Protein AF-A0A4V3H0F6-F1 (afdb_monomer)

Foldseek 3Di:
DDVVVVVVVVVVVPPPPPDPPPPVPPPPCPLVVQLCVLCVVVCVVFPVVPDDDPCRSVVRCVVCLVVGDPSNVVSNVD

Radius of gyration: 24.65 Å; Cα contacts (8 Å, |Δi|>4): 38; chains: 1; bounding box: 30×51×65 Å

Mean predicted aligned error: 13.12 Å

Solvent-accessible surface area (backbone atoms only — not comparable to full-atom values): 4918 Å² total; per-residue (Å²): 139,62,71,68,62,58,53,58,60,55,59,67,68,70,71,74,82,78,65,82,83,71,70,79,78,64,61,88,54,59,65,59,52,50,34,52,62,47,29,45,66,50,36,58,75,77,39,68,86,55,66,82,64,94,59,46,56,59,56,50,51,58,76,40,48,93,75,44,53,72,58,26,24,53,60,71,75,96

Secondary structure (DSSP, 8-state):
--HHHHHHHHHHHTTS-----------TTHHHHHHHHHTHHHHHHH-TTPPSSTTHHHHHHHHTTTTS-HHHHHHHT-

pLDDT: mean 78.68, std 18.71, range [46.28, 96.62]

Structure (mmCIF, N/CA/C/O backbone):
data_AF-A0A4V3H0F6-F1
#
_entry.id   AF-A0A4V3H0F6-F1
#
loop_
_atom_site.group_PDB
_atom_site.id
_atom_site.type_symbol
_atom_site.label_atom_id
_atom_site.label_alt_id
_atom_site.label_comp_id
_atom_site.label_asym_id
_atom_site.label_entity_id
_atom_site.label_seq_id
_atom_site.pdbx_PDB_ins_code
_atom_site.Cartn_x
_atom_site.Cartn_y
_atom_site.Cartn_z
_atom_site.occupancy
_atom_site.B_iso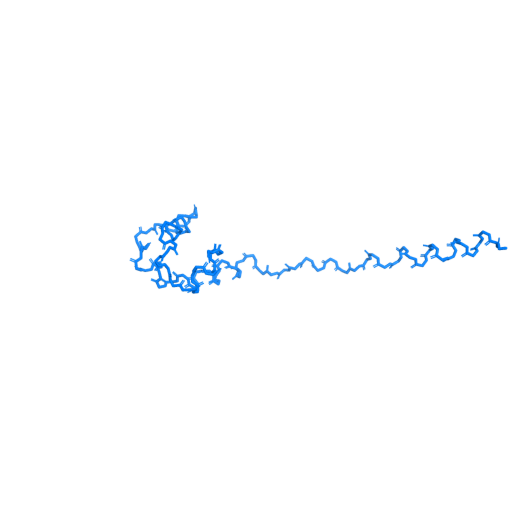_or_equiv
_atom_site.auth_seq_id
_atom_site.auth_comp_id
_atom_site.auth_asym_id
_atom_site.auth_atom_id
_atom_site.pdbx_PDB_model_num
ATOM 1 N N . MET A 1 1 ? 8.458 39.610 -52.581 1.00 50.72 1 MET A N 1
ATOM 2 C CA . MET A 1 1 ? 8.724 38.562 -51.571 1.00 50.72 1 MET A CA 1
ATOM 3 C C . MET A 1 1 ? 9.072 37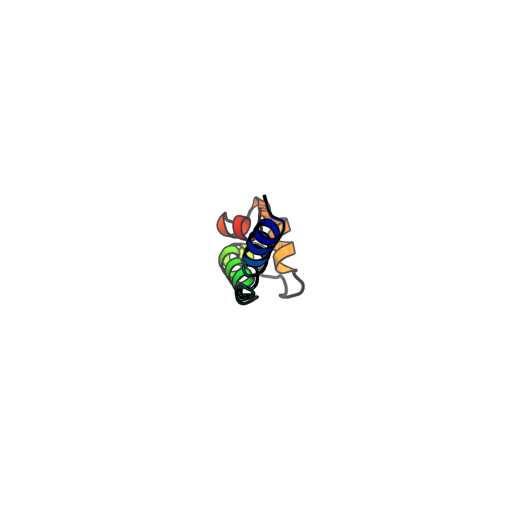.261 -52.274 1.00 50.72 1 MET A C 1
ATOM 5 O O . MET A 1 1 ? 8.267 36.751 -53.042 1.00 50.72 1 MET A O 1
ATOM 9 N N . ASN A 1 2 ? 10.294 36.778 -52.084 1.00 46.28 2 ASN A N 1
ATOM 10 C CA . ASN A 1 2 ? 10.885 35.628 -52.766 1.00 46.28 2 ASN A CA 1
ATOM 11 C C . ASN A 1 2 ? 10.659 34.339 -51.958 1.00 46.28 2 ASN A C 1
ATOM 13 O O . ASN A 1 2 ? 10.902 34.286 -50.754 1.00 46.28 2 ASN A O 1
ATOM 17 N N . LYS A 1 3 ? 10.177 33.284 -52.634 1.00 48.53 3 LYS A N 1
ATOM 18 C CA . LYS A 1 3 ? 9.815 31.989 -52.023 1.00 48.53 3 LYS A CA 1
ATOM 19 C C . LYS A 1 3 ? 10.972 31.354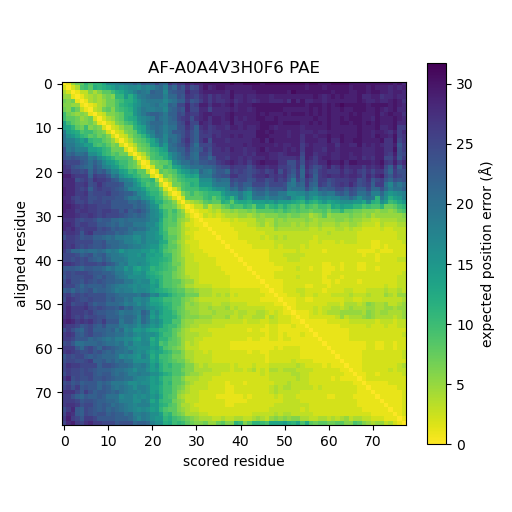 -51.239 1.00 48.53 3 LYS A C 1
ATOM 21 O O . LYS A 1 3 ? 10.740 30.630 -50.281 1.00 48.53 3 LYS A O 1
ATOM 26 N N . THR A 1 4 ? 12.209 31.688 -51.591 1.00 52.78 4 THR A N 1
ATOM 27 C CA . THR A 1 4 ? 13.437 31.284 -50.898 1.00 52.78 4 THR A CA 1
ATOM 28 C C . THR A 1 4 ? 13.487 31.727 -49.433 1.00 52.78 4 THR A C 1
ATOM 30 O O . THR A 1 4 ? 13.957 30.961 -48.595 1.00 52.78 4 THR A O 1
ATOM 33 N N . THR A 1 5 ? 12.938 32.896 -49.085 1.00 52.75 5 THR A N 1
ATOM 34 C CA . THR A 1 5 ? 12.882 33.373 -47.690 1.00 52.75 5 THR A CA 1
ATOM 35 C C . THR A 1 5 ? 11.828 32.626 -46.866 1.00 52.75 5 THR A C 1
ATOM 37 O O . THR A 1 5 ? 12.026 32.408 -45.675 1.00 52.75 5 THR A O 1
ATOM 40 N N . LEU A 1 6 ? 10.746 32.154 -47.504 1.00 55.09 6 LEU A N 1
ATOM 41 C CA . LEU A 1 6 ? 9.747 31.280 -46.869 1.00 55.09 6 LEU A CA 1
ATOM 42 C C . LEU A 1 6 ? 10.331 29.897 -46.537 1.00 55.09 6 LEU A C 1
ATOM 44 O O . LEU A 1 6 ? 10.084 29.376 -45.453 1.00 55.09 6 LEU A O 1
ATOM 48 N N . TYR A 1 7 ? 11.147 29.322 -47.428 1.00 54.31 7 TYR A N 1
ATOM 49 C CA . TYR A 1 7 ? 11.780 28.019 -47.185 1.00 54.31 7 TYR A CA 1
ATOM 50 C C . TYR A 1 7 ? 12.872 28.070 -46.104 1.00 54.31 7 TYR A C 1
ATOM 52 O O . TYR A 1 7 ? 13.008 27.121 -45.333 1.00 54.31 7 TYR A O 1
ATOM 60 N N . ALA A 1 8 ? 13.605 29.183 -45.994 1.00 51.69 8 ALA A N 1
ATOM 61 C CA . ALA A 1 8 ? 14.641 29.360 -44.974 1.00 51.69 8 ALA A CA 1
ATOM 62 C C . A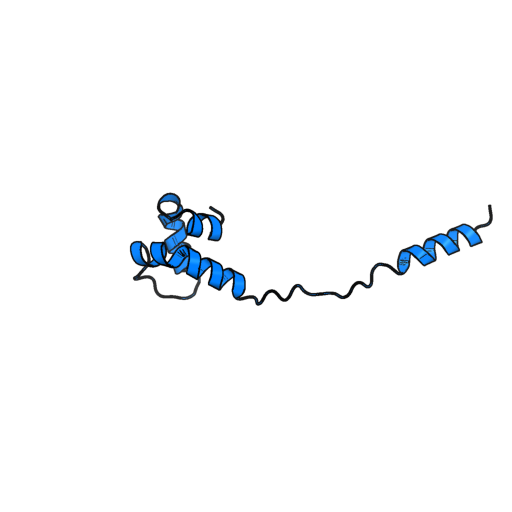LA A 1 8 ? 14.070 29.442 -43.544 1.00 51.69 8 ALA A C 1
ATOM 64 O O . ALA A 1 8 ? 14.666 28.903 -42.614 1.00 51.69 8 ALA A O 1
ATOM 65 N N . LEU A 1 9 ? 12.891 30.052 -43.367 1.00 54.28 9 LEU A N 1
ATOM 66 C CA . LEU A 1 9 ? 12.199 30.099 -42.071 1.00 54.28 9 LEU A CA 1
ATOM 67 C C . LEU A 1 9 ? 11.598 28.740 -41.677 1.00 54.28 9 LEU A C 1
ATOM 69 O O . LEU A 1 9 ? 11.572 28.400 -40.497 1.00 54.28 9 LEU A O 1
ATOM 73 N N . ALA A 1 10 ? 11.168 27.936 -42.653 1.00 53.41 10 ALA A N 1
ATOM 74 C CA . ALA A 1 10 ? 10.630 26.600 -42.399 1.00 53.41 10 ALA A CA 1
ATOM 75 C C . ALA A 1 10 ? 11.710 25.593 -41.955 1.00 53.41 10 ALA A C 1
ATOM 77 O O . ALA A 1 10 ? 11.435 24.728 -41.127 1.00 53.41 10 ALA A O 1
ATOM 78 N N . ALA A 1 11 ? 12.947 25.720 -42.448 1.00 51.62 11 ALA A N 1
ATOM 79 C CA . ALA A 1 11 ? 14.037 24.804 -42.097 1.00 51.62 11 ALA A CA 1
ATOM 80 C C . ALA A 1 11 ? 14.539 24.974 -40.648 1.00 51.62 11 ALA A C 1
ATOM 82 O O . ALA A 1 11 ? 14.941 23.998 -40.019 1.00 51.62 11 ALA A O 1
ATOM 83 N N . VAL A 1 12 ? 14.464 26.187 -40.086 1.00 53.44 12 VAL A N 1
ATOM 84 C CA . VAL A 1 12 ? 14.884 26.468 -38.697 1.00 53.44 12 VAL A CA 1
ATOM 85 C C . VAL A 1 12 ? 13.884 25.917 -37.666 1.00 53.44 12 VAL A C 1
ATOM 87 O O . VAL A 1 12 ? 14.264 25.615 -36.538 1.00 53.44 12 VAL A O 1
ATOM 90 N N . ALA A 1 13 ? 12.620 25.705 -38.050 1.00 54.09 13 ALA A N 1
ATOM 91 C CA . ALA A 1 13 ? 11.588 25.163 -37.161 1.00 54.09 13 ALA A CA 1
ATOM 92 C C . ALA A 1 13 ? 11.654 23.631 -36.982 1.00 54.09 13 ALA A C 1
ATOM 94 O O . ALA A 1 13 ? 11.120 23.104 -36.008 1.00 54.09 13 ALA A O 1
ATOM 95 N N . LEU A 1 14 ? 12.324 22.903 -37.883 1.00 51.56 14 LEU A N 1
ATOM 96 C CA . LEU A 1 14 ? 12.397 21.434 -37.852 1.00 51.56 14 LEU A CA 1
ATOM 97 C C . LEU A 1 14 ? 13.558 20.867 -37.014 1.00 51.56 14 LEU A C 1
ATOM 99 O O . LEU A 1 14 ? 13.643 19.654 -36.844 1.00 51.56 14 LEU A O 1
ATOM 1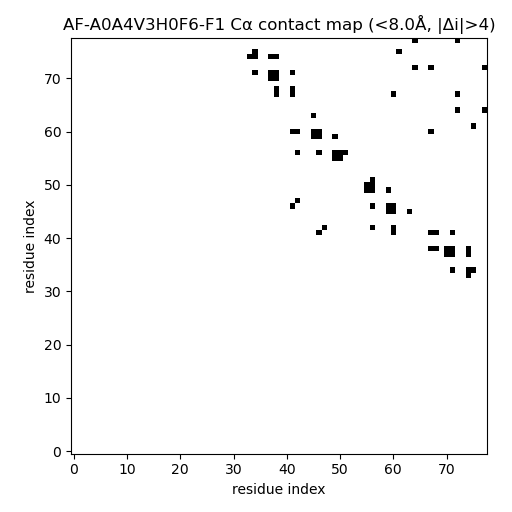03 N N . ALA A 1 15 ? 14.424 21.712 -36.446 1.00 55.66 15 ALA A N 1
ATOM 104 C CA . ALA A 1 15 ? 15.605 21.276 -35.689 1.00 55.66 15 ALA A CA 1
ATOM 105 C C . ALA A 1 15 ? 15.428 21.247 -34.151 1.00 55.66 15 ALA A C 1
ATOM 107 O O . ALA A 1 15 ? 16.368 20.911 -33.438 1.00 55.66 15 ALA A O 1
ATOM 108 N N . LEU A 1 16 ? 14.245 21.573 -33.614 1.00 54.75 16 LEU A N 1
ATOM 109 C CA . LEU A 1 16 ? 14.012 21.713 -32.161 1.00 54.75 16 LEU A CA 1
ATOM 110 C C . LEU A 1 16 ? 13.324 20.508 -31.485 1.00 54.75 16 LEU A C 1
ATOM 112 O O . LEU A 1 16 ? 13.056 20.556 -30.289 1.00 54.75 16 LEU A O 1
ATOM 116 N N . ALA A 1 17 ? 13.055 19.415 -32.207 1.00 55.81 17 ALA A N 1
ATOM 117 C CA . ALA A 1 17 ? 12.319 18.257 -31.676 1.00 55.81 17 ALA A CA 1
ATOM 118 C C . ALA A 1 17 ? 13.189 17.026 -31.344 1.00 55.81 17 ALA A C 1
ATOM 120 O O . ALA A 1 17 ? 12.660 15.935 -31.153 1.00 55.81 17 ALA A O 1
ATOM 121 N N . ALA A 1 18 ? 14.511 17.179 -31.249 1.00 55.50 18 ALA A N 1
ATOM 122 C CA . ALA A 1 18 ? 15.413 16.142 -30.741 1.00 55.50 18 ALA A CA 1
ATOM 123 C C . ALA A 1 18 ? 15.928 16.516 -29.341 1.00 55.50 18 ALA A C 1
ATOM 125 O O . ALA A 1 18 ? 17.128 16.647 -29.111 1.00 55.50 18 ALA A O 1
ATOM 126 N N . GLY A 1 19 ? 15.011 16.732 -28.393 1.00 60.91 19 GLY A N 1
ATOM 127 C CA . GLY A 1 19 ? 15.372 16.684 -26.974 1.00 60.91 19 GLY A CA 1
ATOM 128 C C . GLY A 1 19 ? 15.746 15.244 -26.602 1.00 60.91 19 GLY A C 1
ATOM 129 O O . GLY A 1 19 ? 15.176 14.317 -27.188 1.00 60.91 19 GLY A O 1
ATOM 130 N N . PRO A 1 20 ? 16.679 15.004 -25.659 1.00 53.62 20 PRO A N 1
ATOM 131 C CA . PRO A 1 20 ? 16.928 13.645 -25.219 1.00 53.62 20 PRO A CA 1
ATOM 132 C C . PRO A 1 20 ? 15.608 13.129 -24.656 1.00 53.62 20 PRO A C 1
ATOM 134 O O . PRO A 1 20 ? 14.988 13.774 -23.806 1.00 53.62 20 PRO A O 1
ATOM 137 N N . ALA A 1 21 ? 15.165 11.974 -25.143 1.00 56.19 21 ALA A N 1
ATOM 138 C CA . ALA A 1 21 ? 14.153 11.187 -24.472 1.00 56.19 21 ALA A CA 1
ATOM 139 C C . ALA A 1 21 ? 14.744 10.742 -23.128 1.00 56.19 21 ALA A C 1
ATOM 141 O O . ALA A 1 21 ? 15.168 9.602 -22.960 1.00 56.19 21 ALA A O 1
ATOM 142 N N . ALA A 1 22 ? 14.797 11.653 -22.154 1.00 55.88 22 ALA A N 1
ATOM 143 C CA . ALA A 1 22 ? 14.810 11.285 -20.759 1.00 55.88 22 ALA A CA 1
ATOM 144 C C . ALA A 1 22 ? 13.443 10.646 -20.516 1.00 55.88 22 ALA A C 1
ATOM 146 O O . ALA A 1 22 ? 12.490 11.282 -20.063 1.00 55.88 22 ALA A O 1
ATOM 147 N N . ALA A 1 23 ? 13.339 9.368 -20.892 1.00 56.12 23 ALA A N 1
ATOM 148 C CA . ALA A 1 23 ? 12.459 8.443 -20.222 1.00 56.12 23 ALA A CA 1
ATOM 149 C C . ALA A 1 23 ? 12.681 8.734 -18.744 1.00 56.12 23 ALA A C 1
ATOM 151 O O . ALA A 1 23 ? 13.795 8.597 -18.243 1.00 56.12 23 ALA A O 1
ATOM 152 N N . GLN A 1 24 ? 11.668 9.297 -18.099 1.00 55.19 24 GLN A N 1
ATOM 153 C CA . GLN A 1 24 ? 11.731 9.662 -16.700 1.00 55.19 24 GLN A CA 1
ATOM 154 C C . GLN A 1 24 ? 11.898 8.345 -15.948 1.00 55.19 24 GLN A C 1
ATOM 156 O O . GLN A 1 24 ? 10.920 7.674 -15.624 1.00 55.19 24 GLN A O 1
ATOM 161 N N . THR A 1 25 ? 13.143 7.927 -15.733 1.00 55.78 25 THR A N 1
ATOM 162 C CA . THR A 1 25 ? 13.502 6.753 -14.948 1.00 55.78 25 THR A CA 1
ATOM 163 C C . THR A 1 25 ? 13.319 7.120 -13.485 1.00 55.78 25 THR A C 1
ATOM 165 O O . THR A 1 25 ? 14.262 7.133 -12.701 1.00 55.78 25 THR A O 1
ATOM 168 N N . ALA A 1 26 ? 12.088 7.450 -13.097 1.00 58.94 26 ALA A N 1
ATOM 169 C CA . ALA A 1 26 ? 11.685 7.178 -11.737 1.00 58.94 26 ALA A CA 1
ATOM 170 C C . ALA A 1 26 ? 11.724 5.648 -11.610 1.00 58.94 26 ALA A C 1
ATOM 172 O O . ALA A 1 26 ? 11.093 4.970 -12.430 1.00 58.94 26 ALA A O 1
ATOM 173 N N . PRO A 1 27 ? 12.474 5.077 -10.652 1.00 63.19 27 PRO A N 1
ATOM 174 C CA . PRO A 1 27 ? 12.466 3.637 -10.468 1.00 63.19 27 PRO A CA 1
ATOM 175 C C . PRO A 1 27 ? 11.014 3.207 -10.263 1.00 63.19 27 PRO A C 1
ATOM 177 O O . PRO A 1 27 ? 10.305 3.776 -9.430 1.00 63.19 27 PRO A O 1
ATOM 180 N N . ALA A 1 28 ? 10.558 2.229 -11.050 1.00 63.03 28 ALA A N 1
ATOM 181 C CA . ALA A 1 28 ? 9.160 1.794 -11.092 1.00 63.03 28 ALA A CA 1
ATOM 182 C C . ALA A 1 28 ? 8.604 1.365 -9.711 1.00 63.03 28 ALA A C 1
ATOM 184 O O . ALA A 1 28 ? 7.393 1.280 -9.535 1.00 63.03 28 ALA A O 1
ATOM 185 N N . GLY A 1 29 ? 9.474 1.158 -8.713 1.00 67.56 29 GLY A N 1
ATOM 186 C CA . GLY A 1 29 ? 9.119 0.872 -7.322 1.00 67.56 29 GLY A CA 1
ATOM 187 C C . GLY A 1 29 ? 8.893 2.090 -6.417 1.00 67.56 29 GLY A C 1
ATOM 188 O O . GLY A 1 29 ? 8.141 1.971 -5.456 1.00 67.56 29 GLY A O 1
ATOM 189 N N . ALA A 1 30 ? 9.432 3.277 -6.727 1.00 75.06 30 ALA A N 1
ATOM 190 C CA . ALA A 1 30 ? 9.412 4.413 -5.792 1.00 75.06 30 ALA A CA 1
ATOM 191 C C . ALA A 1 30 ? 7.995 4.814 -5.351 1.00 75.06 30 ALA A C 1
ATOM 193 O O . ALA A 1 30 ? 7.764 5.118 -4.182 1.00 75.06 30 ALA A O 1
ATOM 194 N N . LYS A 1 31 ? 7.024 4.759 -6.272 1.00 77.19 31 LYS A N 1
ATOM 195 C CA . LYS A 1 31 ? 5.615 5.034 -5.955 1.00 77.19 31 LYS A CA 1
ATOM 196 C C . LYS A 1 31 ? 4.999 3.950 -5.066 1.00 77.19 31 LYS A C 1
ATOM 198 O O . LYS A 1 31 ? 4.272 4.263 -4.129 1.00 77.19 31 LYS A O 1
ATOM 203 N N . ALA A 1 32 ? 5.315 2.684 -5.331 1.00 81.62 32 ALA A N 1
ATOM 204 C CA . ALA A 1 32 ? 4.816 1.562 -4.543 1.00 81.62 32 ALA A CA 1
ATOM 205 C C . ALA A 1 32 ? 5.398 1.564 -3.122 1.00 81.62 32 ALA A C 1
ATOM 207 O O . ALA A 1 32 ? 4.683 1.281 -2.163 1.00 81.62 32 ALA A O 1
ATOM 208 N N . ASP A 1 33 ? 6.673 1.915 -2.963 1.00 86.81 33 ASP A N 1
ATOM 209 C CA . ASP A 1 33 ? 7.316 1.996 -1.651 1.00 86.81 33 ASP A CA 1
ATOM 210 C C . ASP A 1 33 ? 6.826 3.199 -0.841 1.00 86.81 33 ASP A C 1
ATOM 212 O O . ASP A 1 33 ? 6.603 3.070 0.365 1.00 86.81 33 ASP A O 1
ATOM 216 N N . ALA A 1 34 ? 6.577 4.338 -1.496 1.00 88.31 34 ALA A N 1
ATOM 217 C CA . ALA A 1 34 ? 5.922 5.482 -0.868 1.00 88.31 34 ALA A CA 1
ATOM 218 C C . ALA A 1 34 ? 4.515 5.117 -0.365 1.00 88.31 34 ALA A C 1
ATOM 220 O O . ALA A 1 34 ? 4.195 5.389 0.791 1.00 88.31 34 ALA A O 1
ATOM 221 N N . MET A 1 35 ? 3.715 4.419 -1.179 1.00 90.94 35 MET A N 1
ATOM 222 C CA . MET A 1 35 ? 2.383 3.953 -0.780 1.00 90.94 35 MET A CA 1
ATOM 223 C C . MET A 1 35 ? 2.448 2.971 0.397 1.00 90.94 35 MET A C 1
ATOM 225 O O . MET A 1 35 ? 1.715 3.125 1.369 1.00 90.94 35 MET A O 1
ATOM 229 N N . LYS A 1 36 ? 3.361 1.989 0.361 1.00 90.44 36 LYS A N 1
ATOM 230 C C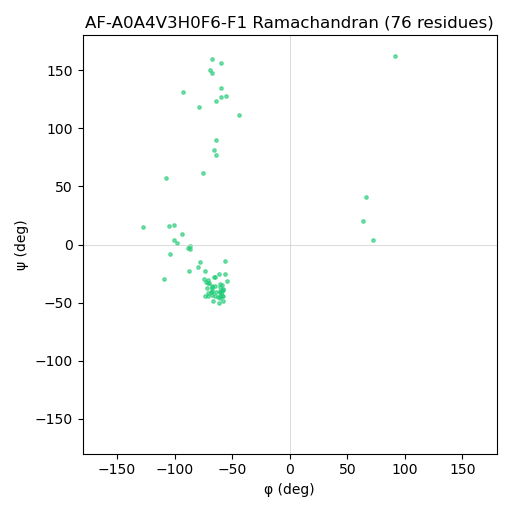A . LYS A 1 36 ? 3.557 1.050 1.483 1.00 90.44 36 LYS A CA 1
ATOM 231 C C . LYS A 1 36 ? 3.932 1.768 2.777 1.00 90.44 36 LYS A C 1
ATOM 233 O O . LYS A 1 36 ? 3.471 1.364 3.838 1.00 90.44 36 LYS A O 1
ATOM 238 N N . LYS A 1 37 ? 4.786 2.796 2.705 1.00 94.00 37 LYS A N 1
ATOM 239 C CA . LYS A 1 37 ? 5.176 3.595 3.875 1.00 94.00 37 LYS A CA 1
ATOM 240 C C . LYS A 1 37 ? 3.992 4.392 4.417 1.00 94.00 37 LYS A C 1
ATOM 242 O O . LYS A 1 37 ? 3.742 4.312 5.614 1.00 94.00 37 LYS A O 1
ATOM 247 N N . ALA A 1 38 ? 3.265 5.091 3.546 1.00 95.50 38 ALA A N 1
ATOM 248 C CA . ALA A 1 38 ? 2.102 5.893 3.920 1.00 95.50 38 ALA A CA 1
ATOM 249 C C . ALA A 1 38 ? 0.991 5.044 4.557 1.00 95.50 38 ALA A C 1
ATOM 251 O O . ALA A 1 38 ? 0.407 5.438 5.555 1.00 95.50 38 ALA A O 1
ATOM 252 N N . CYS A 1 39 ? 0.753 3.846 4.022 1.00 96.00 39 CYS A N 1
ATOM 253 C CA . CYS A 1 39 ? -0.308 2.948 4.474 1.00 96.00 39 CYS A CA 1
ATOM 254 C C . CYS A 1 39 ? 0.130 1.919 5.519 1.00 96.00 39 CYS A C 1
ATOM 256 O O . CYS A 1 39 ? -0.622 0.990 5.798 1.00 96.00 39 CYS A O 1
ATOM 258 N N . LYS A 1 40 ? 1.347 2.008 6.073 1.00 95.19 40 LYS A N 1
ATOM 259 C CA . LYS A 1 40 ? 1.886 0.956 6.951 1.00 95.19 40 LYS A CA 1
ATOM 260 C C . LYS A 1 40 ? 1.019 0.744 8.192 1.00 95.19 40 LYS A C 1
ATOM 262 O O . LYS A 1 40 ? 0.776 -0.396 8.578 1.00 95.19 40 LYS A O 1
ATOM 267 N N . GLU A 1 41 ? 0.591 1.830 8.821 1.00 96.19 41 GLU A N 1
ATOM 268 C CA . GLU A 1 41 ? -0.162 1.787 10.075 1.00 96.19 41 GLU A CA 1
ATOM 269 C C . GLU A 1 41 ? -1.605 1.321 9.843 1.00 96.19 41 GLU A C 1
ATOM 271 O O . GLU A 1 41 ? -2.074 0.402 10.515 1.00 96.19 41 GLU A O 1
A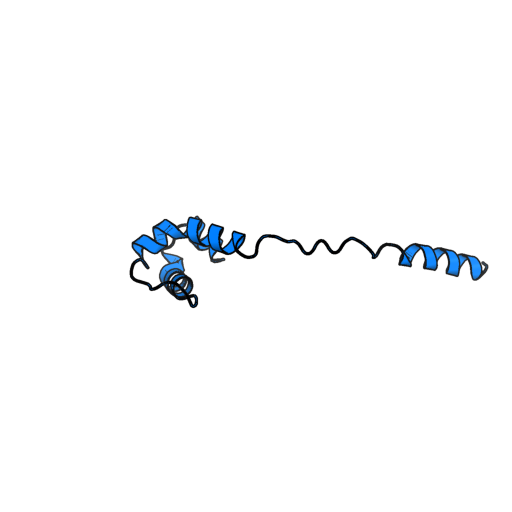TOM 276 N N . ASP A 1 42 ? -2.253 1.849 8.801 1.00 96.25 42 ASP A N 1
ATOM 277 C CA . ASP A 1 42 ? -3.575 1.400 8.356 1.00 96.25 42 ASP A CA 1
ATOM 278 C C . ASP A 1 42 ? -3.565 -0.075 7.937 1.00 96.25 42 ASP A C 1
ATOM 280 O O . ASP A 1 42 ? -4.447 -0.848 8.309 1.00 96.25 42 ASP A O 1
ATOM 284 N N . TYR A 1 43 ? -2.519 -0.514 7.232 1.00 95.88 43 TYR A N 1
ATOM 285 C CA . TYR A 1 43 ? -2.331 -1.920 6.896 1.00 95.88 43 TYR A CA 1
ATOM 286 C C . TYR A 1 43 ? -2.285 -2.792 8.151 1.00 95.88 43 TYR A C 1
ATOM 288 O O . TYR A 1 43 ? -2.918 -3.843 8.175 1.00 95.88 43 TYR A O 1
ATOM 296 N N . GLN A 1 44 ? -1.566 -2.382 9.200 1.00 95.81 44 GLN A N 1
ATOM 297 C CA . GLN A 1 44 ? -1.511 -3.179 10.425 1.00 95.81 44 GLN A CA 1
ATOM 298 C C . GLN A 1 44 ? -2.853 -3.228 11.160 1.00 95.81 44 GLN A C 1
ATOM 300 O O . GLN A 1 44 ? -3.200 -4.284 11.691 1.00 95.81 44 GLN A O 1
ATOM 305 N N . ARG A 1 45 ? -3.614 -2.126 11.155 1.00 96.12 45 ARG A N 1
ATOM 306 C CA . ARG A 1 45 ? -4.933 -2.051 11.803 1.00 96.12 45 ARG A CA 1
ATOM 307 C C . ARG A 1 45 ? -6.000 -2.860 11.072 1.00 96.12 45 ARG A C 1
ATOM 309 O O . ARG A 1 45 ? -6.758 -3.566 11.729 1.00 96.12 45 ARG A O 1
ATOM 316 N N . PHE A 1 46 ? -6.050 -2.771 9.745 1.00 95.69 46 PHE A N 1
ATOM 317 C CA . PHE A 1 46 ? -7.172 -3.300 8.960 1.00 95.69 46 PHE A CA 1
ATOM 318 C C . PHE A 1 46 ? -6.820 -4.544 8.137 1.00 95.69 46 PHE A C 1
ATOM 320 O O . PHE A 1 46 ? -7.669 -5.397 7.899 1.00 95.69 46 PHE A O 1
ATOM 327 N N . CYS A 1 47 ? -5.564 -4.679 7.705 1.00 96.31 47 CYS A N 1
ATOM 328 C CA . CYS A 1 47 ? -5.171 -5.617 6.650 1.00 96.31 47 CYS A CA 1
ATOM 329 C C . CYS A 1 47 ? -4.009 -6.554 7.035 1.00 96.31 47 CYS A C 1
ATOM 331 O O . CYS A 1 47 ? -3.438 -7.195 6.154 1.00 96.31 47 CYS A O 1
ATOM 333 N N . SER A 1 48 ? -3.648 -6.677 8.318 1.00 95.19 48 SER A N 1
ATOM 334 C CA . SER A 1 48 ? -2.452 -7.419 8.767 1.00 95.19 48 SER A CA 1
ATOM 335 C C . SER A 1 48 ? -2.457 -8.913 8.416 1.00 95.19 48 SER A C 1
ATOM 337 O O . SER A 1 48 ? -1.389 -9.503 8.251 1.00 95.19 48 SER A O 1
ATOM 339 N N . GLY A 1 49 ? -3.640 -9.513 8.247 1.00 94.94 49 GLY A N 1
ATOM 340 C CA . GLY A 1 49 ? -3.821 -10.898 7.797 1.00 94.94 49 GLY A CA 1
ATOM 341 C 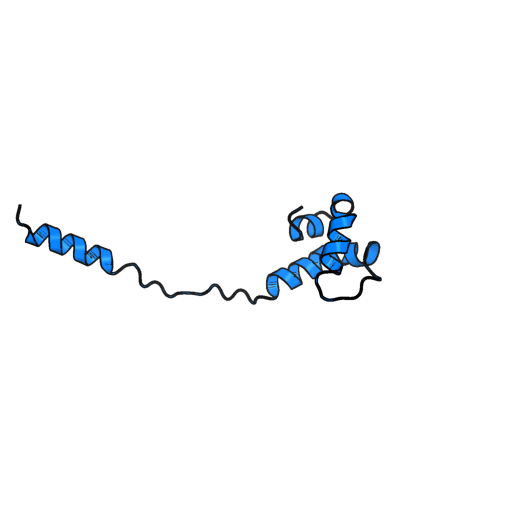C . GLY A 1 49 ? -3.861 -11.086 6.274 1.00 94.94 49 GLY A C 1
ATOM 342 O O . GLY A 1 49 ? -4.002 -12.213 5.797 1.00 94.94 49 GLY A O 1
ATOM 343 N N . VAL A 1 50 ? -3.764 -10.013 5.484 1.00 95.56 50 VAL A N 1
ATOM 344 C CA . VAL A 1 50 ? -3.856 -10.091 4.022 1.00 95.56 50 VAL A CA 1
ATOM 345 C C . VAL A 1 50 ? -2.531 -10.569 3.446 1.00 95.56 50 VAL A C 1
ATOM 347 O O . VAL A 1 50 ? -1.503 -9.902 3.547 1.00 95.56 50 VAL A O 1
ATOM 350 N N . MET A 1 51 ? -2.559 -11.714 2.767 1.00 93.50 51 MET A N 1
ATOM 351 C CA . MET A 1 51 ? -1.377 -12.212 2.072 1.00 93.50 51 MET A CA 1
ATOM 352 C C . MET A 1 51 ? -0.892 -11.212 1.000 1.00 93.50 51 MET A C 1
ATOM 354 O O . MET A 1 51 ? -1.692 -10.736 0.183 1.00 93.50 51 MET A O 1
ATOM 358 N N . PRO A 1 52 ? 0.422 -10.941 0.928 1.00 89.44 52 PRO A N 1
ATOM 359 C CA . PRO A 1 52 ? 0.987 -9.999 -0.031 1.00 89.44 52 PRO A CA 1
ATOM 360 C C . PRO A 1 52 ? 0.880 -10.489 -1.482 1.00 89.44 52 PRO A C 1
ATOM 362 O O . PRO A 1 52 ? 0.735 -11.680 -1.760 1.00 89.44 52 PRO A O 1
ATOM 365 N N . GLY A 1 53 ? 0.975 -9.552 -2.429 1.00 89.88 53 GLY A N 1
ATOM 366 C CA . GLY A 1 53 ? 0.925 -9.826 -3.869 1.00 89.88 53 GLY A CA 1
ATOM 367 C C . GLY A 1 53 ? -0.480 -9.761 -4.478 1.00 89.88 53 GLY A C 1
ATOM 368 O O . GLY A 1 53 ? -1.494 -9.778 -3.776 1.00 89.88 53 GLY A O 1
ATOM 369 N N . GLY A 1 54 ? -0.526 -9.633 -5.808 1.00 91.38 54 GLY A N 1
ATOM 370 C CA . GLY A 1 54 ? -1.773 -9.597 -6.584 1.00 91.38 54 GLY A CA 1
ATOM 371 C C . GLY A 1 54 ? -2.695 -8.410 -6.280 1.00 91.38 54 GLY A C 1
ATOM 372 O O . GLY A 1 54 ? -3.890 -8.501 -6.512 1.00 91.38 54 GLY A O 1
ATOM 373 N N . GLY A 1 55 ? -2.182 -7.325 -5.691 1.00 91.81 55 GLY A N 1
ATOM 374 C CA . GLY A 1 55 ? -2.991 -6.147 -5.348 1.00 91.81 55 GLY A CA 1
ATOM 375 C C . GLY A 1 55 ? -3.949 -6.326 -4.161 1.00 91.81 55 GLY A C 1
ATOM 376 O O . GLY A 1 55 ? -4.661 -5.386 -3.824 1.00 91.81 55 GLY A O 1
ATOM 377 N N . ARG A 1 56 ? -3.940 -7.477 -3.472 1.00 95.12 56 ARG A N 1
ATOM 378 C CA . ARG A 1 56 ? -4.876 -7.782 -2.369 1.00 95.12 56 ARG A CA 1
ATOM 379 C C . ARG A 1 56 ? -4.829 -6.773 -1.224 1.00 95.12 56 ARG A C 1
ATOM 381 O O . ARG A 1 56 ? -5.865 -6.391 -0.696 1.00 95.12 56 ARG A O 1
ATOM 388 N N . ILE A 1 57 ? -3.631 -6.304 -0.879 1.00 93.75 57 ILE A N 1
ATOM 389 C CA . ILE A 1 57 ? -3.448 -5.286 0.163 1.00 93.75 57 ILE A CA 1
ATOM 390 C C . ILE A 1 57 ? -4.106 -3.963 -0.245 1.00 93.75 57 ILE A C 1
ATOM 392 O O . ILE A 1 57 ? -4.761 -3.336 0.578 1.00 93.75 57 ILE A O 1
ATOM 396 N N . ILE A 1 58 ? -3.991 -3.565 -1.517 1.00 93.88 58 ILE A N 1
ATOM 397 C CA . ILE A 1 58 ? -4.654 -2.354 -2.014 1.00 93.88 58 ILE A CA 1
ATOM 398 C C . ILE A 1 58 ? -6.170 -2.518 -1.957 1.00 93.88 58 ILE A C 1
ATOM 400 O O . ILE A 1 58 ? -6.843 -1.613 -1.485 1.00 93.88 58 ILE A O 1
ATOM 404 N N . ALA A 1 59 ? -6.703 -3.666 -2.381 1.00 95.12 59 ALA A N 1
ATOM 405 C CA . ALA A 1 59 ? -8.139 -3.929 -2.307 1.00 95.12 59 ALA A CA 1
ATOM 406 C C . ALA A 1 59 ? -8.663 -3.862 -0.860 1.00 95.12 59 ALA A C 1
ATOM 408 O O . ALA A 1 59 ? -9.702 -3.258 -0.609 1.00 95.12 59 ALA A O 1
ATOM 409 N N . CYS A 1 60 ? -7.916 -4.416 0.102 1.00 96.62 60 CYS A N 1
ATOM 410 C CA . CYS A 1 60 ? -8.261 -4.305 1.518 1.00 96.62 60 CYS A CA 1
ATOM 411 C C . CYS A 1 60 ? -8.272 -2.843 1.990 1.00 96.62 60 CYS A C 1
ATOM 413 O O . CYS A 1 60 ? -9.272 -2.386 2.532 1.00 96.62 60 CYS A O 1
ATOM 415 N N . LEU A 1 61 ? -7.210 -2.079 1.713 1.00 95.69 61 LEU A N 1
ATOM 416 C CA . LEU A 1 61 ? -7.155 -0.663 2.088 1.00 95.69 61 LEU A CA 1
ATOM 417 C C . LEU A 1 61 ? -8.277 0.153 1.422 1.00 95.69 61 LEU A C 1
ATOM 419 O O . LEU A 1 61 ? -8.850 1.032 2.053 1.00 95.69 61 LEU A O 1
ATOM 423 N N . GLN A 1 62 ? -8.637 -0.155 0.172 1.00 94.19 62 GLN A N 1
ATOM 424 C CA . GLN A 1 62 ? -9.743 0.502 -0.531 1.00 94.19 62 GLN A CA 1
ATOM 425 C C . GLN A 1 62 ? -11.108 0.231 0.113 1.00 94.19 62 GLN A C 1
ATOM 427 O O . GLN A 1 62 ? -11.932 1.141 0.151 1.00 94.19 62 GLN A O 1
ATOM 432 N N . ASN A 1 63 ? -11.342 -0.968 0.654 1.00 95.69 63 ASN A N 1
ATOM 433 C CA . ASN A 1 63 ? -12.565 -1.260 1.411 1.00 95.69 63 ASN A CA 1
ATOM 434 C C . ASN A 1 63 ? -12.663 -0.445 2.707 1.00 95.69 63 ASN A C 1
ATOM 436 O O . ASN A 1 63 ? -13.765 -0.130 3.141 1.00 95.69 63 ASN A O 1
ATOM 440 N N . HIS A 1 64 ? -11.522 -0.063 3.279 1.00 95.44 64 HIS A N 1
ATOM 441 C CA . HIS A 1 64 ? -11.434 0.770 4.476 1.00 95.44 64 HIS A CA 1
ATOM 442 C C . HIS A 1 64 ? -11.131 2.239 4.158 1.00 95.44 64 HIS A C 1
ATOM 444 O O . HIS A 1 64 ? -10.739 2.975 5.054 1.00 95.44 64 HIS A O 1
ATOM 450 N N . ALA A 1 65 ? -11.307 2.699 2.909 1.00 92.50 65 ALA A N 1
ATOM 451 C CA . ALA A 1 65 ? -10.825 4.010 2.456 1.00 92.50 65 ALA A CA 1
ATOM 452 C C . ALA A 1 65 ? -11.295 5.201 3.313 1.00 92.50 65 ALA A C 1
ATOM 454 O O . ALA A 1 65 ? -10.564 6.177 3.448 1.00 92.50 65 ALA A O 1
ATOM 455 N N . SER A 1 66 ? -12.492 5.117 3.899 1.00 94.12 66 SER A N 1
ATOM 456 C CA . SER A 1 66 ? -13.053 6.146 4.787 1.00 94.12 66 SER A CA 1
ATOM 457 C C . SER A 1 66 ? -12.475 6.134 6.208 1.00 94.12 66 SER A C 1
ATOM 459 O O . SER A 1 66 ? -12.669 7.094 6.946 1.00 94.12 66 SER A O 1
ATOM 461 N N . GLU A 1 67 ? -11.794 5.057 6.595 1.00 94.75 67 GLU A N 1
ATOM 462 C CA . GLU A 1 67 ? -11.190 4.845 7.917 1.00 94.75 67 GLU A CA 1
ATOM 463 C C . GLU A 1 67 ? -9.663 5.024 7.899 1.00 94.75 67 GLU A C 1
ATOM 465 O O . GLU A 1 67 ? -9.030 5.015 8.957 1.00 94.75 67 GLU A O 1
ATOM 470 N N . LEU A 1 68 ? -9.070 5.173 6.709 1.00 95.81 68 LEU A N 1
ATOM 471 C CA . LEU A 1 68 ? -7.631 5.350 6.536 1.00 95.81 68 LEU A CA 1
ATOM 472 C C . LEU A 1 68 ? -7.154 6.705 7.059 1.00 95.81 68 LEU A C 1
ATOM 474 O O . LEU A 1 68 ? -7.847 7.722 6.959 1.00 95.81 68 LEU A O 1
ATOM 478 N N . GLY A 1 69 ? -5.902 6.737 7.513 1.00 95.44 69 GLY A N 1
ATOM 479 C CA . GLY A 1 69 ? -5.191 7.984 7.755 1.00 95.44 69 GLY A CA 1
ATOM 480 C C . GLY A 1 69 ? -5.050 8.850 6.487 1.00 95.44 69 GLY A C 1
ATOM 481 O O . GLY A 1 69 ? -5.048 8.336 5.360 1.00 95.44 69 GLY A O 1
ATOM 482 N N . PRO A 1 70 ? -4.873 10.175 6.647 1.00 95.06 70 PRO A N 1
ATOM 483 C CA . PRO A 1 70 ? -4.827 11.121 5.528 1.00 95.06 70 PRO A CA 1
ATOM 484 C C . PRO A 1 70 ? -3.684 10.832 4.543 1.00 95.06 70 PRO A C 1
ATOM 486 O O . PRO A 1 70 ? -3.843 11.017 3.334 1.00 95.06 70 PRO A O 1
ATOM 489 N N . ASP A 1 71 ? -2.544 10.344 5.035 1.00 94.62 71 ASP A N 1
ATOM 490 C CA . ASP A 1 71 ? -1.400 9.980 4.199 1.00 94.62 71 ASP A CA 1
ATOM 491 C C . ASP A 1 71 ? -1.694 8.766 3.312 1.00 94.62 71 ASP A C 1
ATOM 493 O O . ASP A 1 71 ? -1.374 8.775 2.119 1.00 94.62 71 ASP A O 1
ATOM 497 N N . CYS A 1 72 ? -2.340 7.734 3.861 1.00 96.00 72 CYS A N 1
ATOM 498 C CA . CYS A 1 72 ? -2.685 6.541 3.098 1.00 96.00 72 CYS A CA 1
ATOM 499 C C . CYS A 1 72 ? -3.806 6.811 2.088 1.00 96.00 72 CYS A C 1
ATOM 501 O O . CYS A 1 72 ? -3.695 6.396 0.931 1.00 96.00 72 CYS A O 1
ATOM 503 N N . ALA A 1 73 ? -4.836 7.572 2.472 1.00 94.12 73 ALA A N 1
ATOM 504 C CA . ALA A 1 73 ? -5.900 7.991 1.558 1.00 94.12 73 ALA A CA 1
ATOM 505 C C . ALA A 1 73 ? -5.333 8.773 0.361 1.00 94.12 73 ALA A C 1
ATOM 507 O O . ALA A 1 73 ? -5.568 8.409 -0.796 1.00 94.12 73 ALA A O 1
ATOM 508 N N . LYS A 1 74 ? -4.462 9.758 0.626 1.00 94.06 74 LYS A N 1
ATOM 509 C CA . LYS A 1 74 ? -3.759 10.511 -0.421 1.00 94.06 74 LYS A CA 1
ATOM 510 C C . LYS A 1 74 ? -2.927 9.596 -1.323 1.00 94.06 74 LYS A C 1
ATOM 512 O O . LYS A 1 74 ? -2.964 9.755 -2.543 1.00 94.06 74 LYS A O 1
ATOM 517 N N . ALA A 1 75 ? -2.194 8.639 -0.753 1.00 92.38 75 ALA A N 1
ATOM 518 C CA . ALA A 1 75 ? -1.381 7.698 -1.525 1.00 92.38 75 ALA A CA 1
ATOM 519 C C . ALA A 1 75 ? -2.220 6.758 -2.414 1.00 92.38 75 ALA A C 1
ATOM 521 O O . ALA A 1 75 ? -1.744 6.336 -3.469 1.00 92.38 75 ALA A O 1
ATOM 522 N N . LEU A 1 76 ? -3.462 6.460 -2.020 1.00 90.75 76 LEU A N 1
ATOM 523 C CA . LEU A 1 76 ? -4.434 5.681 -2.799 1.00 90.75 76 LEU A CA 1
ATOM 524 C C . LEU A 1 76 ? -5.265 6.525 -3.780 1.00 90.75 76 LEU A C 1
ATOM 526 O O . LEU A 1 76 ? -6.059 5.961 -4.540 1.00 90.75 76 LEU A O 1
ATOM 530 N N . GLY A 1 77 ? -5.102 7.851 -3.777 1.00 88.19 77 GLY A N 1
ATOM 531 C CA . GLY A 1 77 ? -5.907 8.769 -4.584 1.00 88.19 77 GLY A CA 1
ATOM 532 C C . GLY A 1 77 ? -7.374 8.805 -4.147 1.00 88.19 77 GLY A C 1
ATOM 533 O O . GLY A 1 77 ? -8.268 8.759 -4.997 1.00 88.19 77 GLY A O 1
ATOM 534 N N . LYS A 1 78 ? -7.617 8.793 -2.834 1.00 80.06 78 LYS A N 1
ATOM 535 C CA . LYS A 1 78 ? -8.933 8.930 -2.203 1.00 80.06 78 LYS A CA 1
ATOM 536 C C . 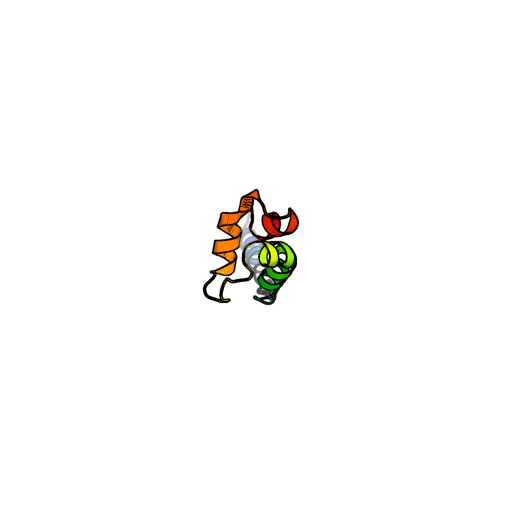LYS A 1 78 ? -9.079 10.292 -1.538 1.00 80.06 78 LYS A C 1
ATOM 538 O O . LYS A 1 78 ? -8.053 10.828 -1.061 1.00 80.06 78 LYS A O 1
#

Sequence (78 aa):
MNKTTLYALAAVALALAAGPAAAQTAPAGAKADAMKKACKEDYQRFCSGVMPGGGRIIACLQNHASELGPDCAKALGK